Protein AF-A0A0G0UH53-F1 (afdb_monomer_lite)

pLDDT: mean 76.03, std 18.67, range [34.5, 95.88]

Radius of gyration: 15.98 Å; chains: 1; bounding box: 41×42×40 Å

Foldseek 3Di:
DFDKDWQAQDCPVVDPDHGDDLVLLVVLLVVLQVVQAFPDWDWDADPVQQKIKIWTFHHPDPVGTDIKIKIAHDPPPPPDDDDPVSVRDIIMITGGPVPPVSVVSSSVSSVVVVVVVVVVVVPPDD

Sequence (126 aa):
MTPVETFEQHHNPKFEGDKINLSELKLAVRNVCEKRGILKINEVEDDQTAEFDVIFTVGQSIADSYPVVVIGHDASEMFAENWIDTQDRDNHLIVPDNHPEIIEEVKTEIERLREASKFSTASSQT

Organism: NCBI:txid1618409

Secondary structure (DSSP, 8-state):
---EEEE-SS--TTS-SS---HHHHHHHHHHHHHHH-EEEEEEEEETTTTEEEEEEEESSSGGG-EEEEEEEE--TT--SS----GGGPPEEEE--TT-THHHHHHHHHHHHHHHHHHHHHHTT--

Structure (mmCIF, N/CA/C/O backbone):
data_AF-A0A0G0UH53-F1
#
_entry.id   AF-A0A0G0UH53-F1
#
loop_
_atom_site.group_PDB
_atom_site.id
_atom_site.type_symbol
_atom_site.label_atom_id
_atom_site.label_alt_id
_atom_site.label_comp_id
_atom_site.label_asym_id
_atom_site.label_entity_id
_atom_site.label_seq_id
_atom_site.pdbx_PDB_ins_code
_atom_site.Cartn_x
_atom_site.Cartn_y
_atom_site.Cartn_z
_atom_site.occupancy
_atom_site.B_iso_or_equiv
_atom_site.auth_seq_id
_atom_site.auth_comp_id
_atom_site.auth_asym_id
_atom_site.auth_atom_id
_atom_site.pdbx_PDB_model_num
ATOM 1 N N . MET A 1 1 ? -13.589 -3.235 -12.150 1.00 51.47 1 MET A N 1
ATOM 2 C CA . MET A 1 1 ? -12.302 -2.865 -12.778 1.00 51.47 1 MET A CA 1
ATOM 3 C C . MET A 1 1 ? -11.493 -2.447 -11.588 1.00 51.47 1 MET A C 1
ATOM 5 O O . MET A 1 1 ? -11.840 -1.411 -11.041 1.00 51.47 1 MET A O 1
ATOM 9 N N . THR A 1 2 ? -10.532 -3.276 -11.182 1.00 58.34 2 THR A N 1
ATOM 10 C CA . THR A 1 2 ? -9.753 -3.101 -9.953 1.00 58.34 2 THR A CA 1
ATOM 11 C C . THR A 1 2 ? -9.254 -1.660 -9.826 1.00 58.34 2 THR A C 1
ATOM 13 O O . THR A 1 2 ? -8.710 -1.156 -10.814 1.00 58.34 2 THR A O 1
ATOM 16 N N . PRO A 1 3 ? -9.435 -0.971 -8.684 1.00 70.56 3 PRO A N 1
ATOM 17 C CA . PRO A 1 3 ? -9.053 0.419 -8.556 1.00 70.56 3 PRO A CA 1
ATOM 18 C C . PRO A 1 3 ? -7.526 0.498 -8.547 1.00 70.56 3 PRO A C 1
ATOM 20 O O . PRO A 1 3 ? -6.858 -0.125 -7.718 1.00 70.56 3 PRO A O 1
ATOM 23 N N . VAL A 1 4 ? -6.991 1.250 -9.503 1.00 76.81 4 VAL A N 1
ATOM 24 C CA . VAL A 1 4 ? -5.568 1.572 -9.606 1.00 76.81 4 VAL A CA 1
ATOM 25 C C . VAL A 1 4 ? -5.442 3.062 -9.346 1.00 76.81 4 VAL A C 1
ATOM 27 O O . VAL A 1 4 ? -6.008 3.862 -10.091 1.00 76.81 4 VAL A O 1
ATOM 30 N N . GLU A 1 5 ? -4.721 3.427 -8.291 1.00 76.50 5 GLU A N 1
ATOM 31 C CA . GLU A 1 5 ? -4.314 4.808 -8.065 1.00 76.50 5 GLU A CA 1
ATOM 32 C C . GLU A 1 5 ? -2.892 4.977 -8.597 1.00 76.50 5 GLU A C 1
ATOM 34 O O . GLU A 1 5 ? -1.955 4.315 -8.140 1.00 76.50 5 GLU A O 1
ATOM 39 N N . THR A 1 6 ? -2.740 5.871 -9.567 1.00 72.44 6 THR A N 1
ATOM 40 C CA . THR A 1 6 ? -1.434 6.320 -10.046 1.00 72.44 6 THR A CA 1
ATOM 41 C C . THR A 1 6 ? -1.050 7.577 -9.284 1.00 72.44 6 THR A C 1
ATOM 43 O O . THR A 1 6 ? -1.762 8.581 -9.328 1.00 72.44 6 THR A O 1
ATOM 46 N N . PHE A 1 7 ? 0.086 7.537 -8.597 1.00 62.84 7 PHE A N 1
ATOM 47 C CA . PHE A 1 7 ? 0.666 8.717 -7.971 1.00 62.84 7 PHE A CA 1
ATOM 48 C C . PHE A 1 7 ? 1.548 9.418 -9.005 1.00 62.84 7 PHE A C 1
ATOM 50 O O . PHE A 1 7 ? 2.756 9.193 -9.054 1.00 62.84 7 PHE A O 1
ATOM 57 N N . GLU A 1 8 ? 0.903 10.221 -9.858 1.00 55.25 8 GLU A N 1
ATOM 58 C CA . GLU A 1 8 ? 1.562 10.947 -10.946 1.00 55.25 8 GLU A CA 1
ATOM 59 C C . GLU A 1 8 ? 2.617 11.935 -10.434 1.00 55.25 8 GLU A C 1
ATOM 61 O O . GLU A 1 8 ? 2.440 12.633 -9.430 1.00 55.25 8 GLU A O 1
ATOM 66 N N . GLN A 1 9 ? 3.689 12.072 -11.210 1.00 46.34 9 GLN A N 1
ATOM 67 C CA . GLN A 1 9 ? 4.765 13.044 -11.009 1.00 46.34 9 GLN A CA 1
ATOM 68 C C . GLN A 1 9 ? 4.362 14.508 -11.309 1.00 46.34 9 GLN A C 1
ATOM 70 O O . GLN A 1 9 ? 5.213 15.399 -11.339 1.00 46.34 9 GLN A O 1
ATOM 75 N N . HIS A 1 10 ? 3.087 14.804 -11.570 1.00 34.50 10 HIS A N 1
ATOM 76 C CA . HIS A 1 10 ? 2.627 16.142 -11.943 1.00 34.50 10 HIS A CA 1
ATOM 77 C C . HIS A 1 10 ? 1.656 16.706 -10.918 1.00 34.50 10 HIS A C 1
ATOM 79 O O . HIS A 1 10 ? 0.518 16.267 -10.834 1.00 34.50 10 HIS A O 1
ATOM 85 N N . HIS A 1 11 ? 2.143 17.706 -10.170 1.00 36.94 11 HIS A N 1
ATOM 86 C CA . HIS A 1 11 ? 1.407 18.780 -9.493 1.00 36.94 11 HIS A CA 1
ATOM 87 C C . HIS A 1 11 ? -0.107 18.533 -9.341 1.00 36.94 11 HIS A C 1
ATOM 89 O O . HIS A 1 11 ? -0.933 19.271 -9.876 1.00 36.94 11 HIS A O 1
ATOM 95 N N . ASN A 1 12 ? -0.493 17.493 -8.598 1.00 40.31 12 ASN A N 1
ATOM 96 C CA . ASN A 1 12 ? -1.882 17.299 -8.226 1.00 40.31 12 ASN A CA 1
ATOM 97 C C . ASN A 1 12 ? -2.166 18.322 -7.118 1.00 40.31 12 ASN A C 1
ATOM 99 O O . ASN A 1 12 ? -1.607 18.189 -6.030 1.00 40.31 12 ASN A O 1
ATOM 103 N N . PRO A 1 13 ? -3.001 19.352 -7.350 1.00 42.75 13 PRO A N 1
ATOM 104 C CA . PRO A 1 13 ? -3.202 20.440 -6.392 1.00 42.75 13 PRO A CA 1
ATOM 105 C C . PRO A 1 13 ? -3.849 19.984 -5.076 1.00 42.75 13 PRO A C 1
ATOM 107 O O . PRO A 1 13 ? -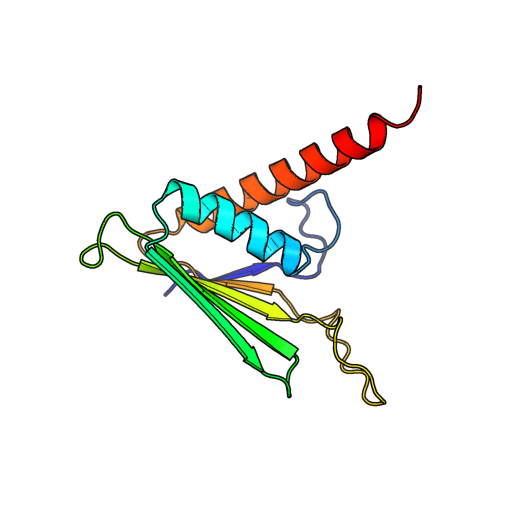3.962 20.782 -4.152 1.00 42.75 13 PRO A O 1
ATOM 110 N N . LYS A 1 14 ? -4.288 18.719 -4.983 1.00 44.78 14 LYS A N 1
ATOM 111 C CA . LYS A 1 14 ? -4.752 18.111 -3.732 1.00 44.78 14 LYS A CA 1
ATOM 112 C C . LYS A 1 14 ? -3.624 17.640 -2.810 1.00 44.78 14 LYS A C 1
ATOM 114 O O . LYS A 1 14 ? -3.880 17.516 -1.623 1.00 44.78 14 LYS A O 1
ATOM 119 N N . PHE A 1 15 ? -2.414 17.408 -3.319 1.00 46.84 15 PHE A N 1
ATOM 120 C CA . PHE A 1 15 ? -1.263 17.008 -2.509 1.00 46.84 15 PHE A CA 1
ATOM 121 C C . PHE A 1 15 ? -0.296 18.183 -2.381 1.00 46.84 15 PHE A C 1
ATOM 123 O O . PHE A 1 15 ? 0.495 18.457 -3.282 1.00 46.84 15 PHE A O 1
ATOM 130 N N . GLU A 1 16 ? -0.343 18.891 -1.250 1.00 38.09 16 GLU A N 1
ATOM 131 C CA . GLU A 1 16 ? 0.682 19.880 -0.900 1.00 38.09 16 GLU A CA 1
ATOM 132 C C . GLU A 1 16 ? 1.987 19.166 -0.505 1.00 38.09 16 GLU A C 1
ATOM 134 O O . GLU A 1 16 ? 2.293 18.929 0.665 1.00 38.09 16 GLU A O 1
ATOM 139 N N . GLY A 1 17 ? 2.773 18.793 -1.507 1.00 45.91 17 GLY A N 1
ATOM 140 C CA . GLY A 1 17 ? 4.144 18.332 -1.339 1.00 45.91 17 GLY A CA 1
ATOM 141 C C . GLY A 1 17 ? 4.662 17.686 -2.610 1.00 45.91 17 GLY A C 1
ATOM 142 O O . GLY A 1 17 ? 3.913 16.989 -3.294 1.00 45.91 17 GLY A O 1
ATOM 143 N N . ASP A 1 18 ? 5.941 17.917 -2.894 1.00 55.59 18 ASP A N 1
ATOM 144 C CA . ASP A 1 18 ? 6.663 17.293 -3.999 1.00 55.59 18 ASP A CA 1
ATOM 145 C C . ASP A 1 18 ? 6.479 15.761 -4.020 1.00 55.59 18 ASP A C 1
ATOM 147 O O . ASP A 1 18 ? 6.108 15.135 -3.021 1.00 55.59 18 ASP A O 1
ATOM 151 N N . LYS A 1 19 ? 6.715 15.188 -5.204 1.00 68.06 19 LYS A N 1
ATOM 152 C CA . LYS A 1 19 ? 6.733 13.759 -5.563 1.00 68.06 19 LYS A CA 1
ATOM 153 C C . LYS A 1 19 ? 6.768 12.777 -4.375 1.00 68.06 19 LYS A C 1
ATOM 155 O O . LYS A 1 19 ? 7.704 12.794 -3.580 1.00 68.06 19 LYS A O 1
ATOM 160 N N . ILE A 1 20 ? 5.809 11.846 -4.317 1.00 72.00 20 ILE A N 1
ATOM 161 C CA . ILE A 1 20 ? 5.868 10.706 -3.386 1.00 72.00 20 ILE A CA 1
ATOM 162 C C . ILE A 1 20 ? 6.921 9.722 -3.903 1.00 72.00 20 ILE A C 1
ATOM 164 O O . ILE A 1 20 ? 6.774 9.148 -4.985 1.00 72.00 20 ILE A O 1
ATOM 168 N N . ASN A 1 21 ? 7.998 9.531 -3.143 1.00 77.38 21 ASN A N 1
ATOM 169 C CA . ASN A 1 21 ? 8.995 8.511 -3.465 1.00 77.38 21 ASN A CA 1
ATOM 170 C C . ASN A 1 21 ? 8.500 7.108 -3.062 1.00 77.38 21 ASN A C 1
ATOM 172 O O . ASN A 1 21 ? 7.591 6.967 -2.240 1.00 77.38 21 ASN A O 1
ATOM 176 N N . LEU A 1 22 ? 9.101 6.062 -3.639 1.00 81.56 22 LEU A N 1
ATOM 177 C CA . LEU A 1 22 ? 8.678 4.681 -3.395 1.00 81.56 22 LEU A CA 1
ATOM 178 C C . LEU A 1 22 ? 8.747 4.311 -1.905 1.00 81.56 22 LEU A C 1
ATOM 180 O O . LEU A 1 22 ? 7.832 3.677 -1.385 1.00 81.56 22 LEU A O 1
ATOM 184 N N . SER A 1 23 ? 9.792 4.744 -1.200 1.00 83.06 23 SER A N 1
ATOM 185 C CA . SER A 1 23 ? 9.967 4.484 0.234 1.00 83.06 23 SER A CA 1
ATOM 186 C C . SER A 1 23 ? 8.845 5.082 1.089 1.00 83.06 23 SER A C 1
ATOM 188 O O . SER A 1 23 ? 8.350 4.428 2.007 1.00 83.06 23 SER A O 1
ATOM 190 N N . GLU A 1 24 ? 8.404 6.299 0.771 1.00 84.81 24 GLU A N 1
ATOM 191 C CA . GLU A 1 24 ? 7.284 6.979 1.421 1.00 84.81 24 GLU A CA 1
ATOM 192 C C . GLU A 1 24 ? 5.965 6.245 1.153 1.00 84.81 24 GLU A C 1
ATOM 194 O O . GLU A 1 24 ? 5.215 5.966 2.092 1.00 84.81 24 GLU A O 1
ATOM 199 N N . LEU A 1 25 ? 5.714 5.850 -0.102 1.00 88.25 25 LEU A N 1
ATOM 200 C CA . LEU A 1 25 ? 4.520 5.085 -0.467 1.00 88.25 25 LEU A CA 1
ATOM 201 C C . LEU A 1 25 ? 4.494 3.711 0.217 1.00 88.25 25 LEU A C 1
ATOM 203 O O . LEU A 1 25 ? 3.485 3.350 0.823 1.00 88.25 25 LEU A O 1
ATOM 207 N N . LYS A 1 26 ? 5.610 2.966 0.191 1.00 90.94 26 LYS A N 1
ATOM 208 C CA . LYS A 1 26 ? 5.758 1.675 0.887 1.00 90.94 26 LYS A CA 1
ATOM 209 C C . LYS A 1 26 ? 5.445 1.817 2.372 1.00 90.94 26 LYS A C 1
ATOM 211 O O . LYS A 1 26 ? 4.722 0.988 2.924 1.00 90.94 26 LYS A O 1
ATOM 216 N N . LEU A 1 27 ? 5.971 2.859 3.017 1.00 91.38 27 LEU A N 1
ATOM 217 C CA . LEU A 1 27 ? 5.749 3.106 4.439 1.00 91.38 27 LEU A CA 1
ATOM 218 C C . LEU A 1 27 ? 4.279 3.422 4.741 1.00 91.38 27 LEU A C 1
ATOM 220 O O . LEU A 1 27 ? 3.708 2.839 5.662 1.00 91.38 27 LEU A O 1
ATOM 224 N N . ALA A 1 28 ? 3.651 4.301 3.961 1.00 92.38 28 ALA A N 1
ATOM 225 C CA . ALA A 1 28 ? 2.247 4.649 4.150 1.00 92.38 28 ALA A CA 1
ATOM 226 C C . ALA A 1 28 ? 1.322 3.440 3.945 1.00 92.38 28 ALA A C 1
ATOM 228 O O . ALA A 1 28 ? 0.476 3.150 4.794 1.00 92.38 28 ALA A O 1
ATOM 229 N N . VAL A 1 29 ? 1.524 2.687 2.859 1.00 94.19 29 VAL A N 1
ATOM 230 C CA . VAL A 1 29 ? 0.748 1.474 2.561 1.00 94.19 29 VAL A CA 1
ATOM 231 C C . VAL A 1 29 ? 0.936 0.432 3.653 1.00 94.19 29 VAL A C 1
ATOM 233 O O . VAL A 1 29 ? -0.050 -0.135 4.126 1.00 94.19 29 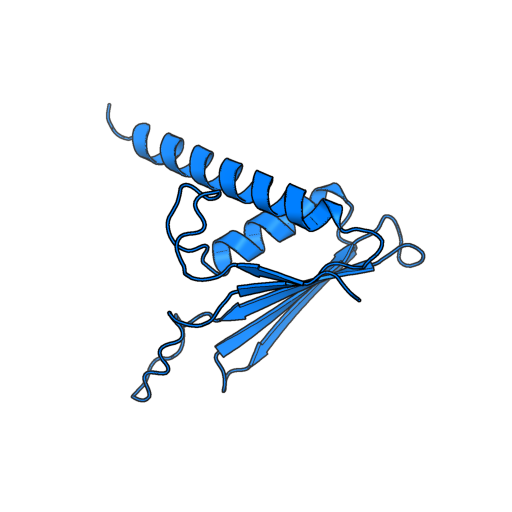VAL A O 1
ATOM 236 N N . ARG A 1 30 ? 2.169 0.230 4.130 1.00 95.88 30 ARG A N 1
ATOM 237 C CA . ARG A 1 30 ? 2.445 -0.661 5.258 1.00 95.88 30 ARG A CA 1
ATOM 238 C C . ARG A 1 30 ? 1.674 -0.244 6.508 1.00 95.88 30 ARG A C 1
ATOM 240 O O . ARG A 1 30 ? 0.980 -1.082 7.071 1.00 95.88 30 ARG A O 1
ATOM 247 N N . ASN A 1 31 ? 1.726 1.027 6.907 1.00 95.56 31 ASN A N 1
ATOM 248 C CA . ASN A 1 31 ? 1.021 1.518 8.097 1.00 95.56 31 ASN A CA 1
ATOM 249 C C . ASN A 1 31 ? -0.501 1.325 7.998 1.00 95.56 31 ASN A C 1
ATOM 251 O O . ASN A 1 31 ? -1.156 1.005 8.991 1.00 95.56 31 ASN A O 1
ATOM 255 N N . VAL A 1 32 ? -1.083 1.517 6.810 1.00 95.62 32 VAL A N 1
ATOM 256 C CA . VAL A 1 32 ? -2.513 1.261 6.566 1.00 95.62 32 VAL A CA 1
ATOM 257 C C . VAL A 1 32 ? -2.822 -0.235 6.643 1.00 95.62 32 VAL A C 1
ATOM 259 O O . VAL A 1 32 ? -3.767 -0.639 7.322 1.00 95.62 32 VAL A O 1
ATOM 262 N N . CYS A 1 33 ? -2.002 -1.073 6.011 1.00 95.12 33 CYS A N 1
ATOM 263 C CA . CYS A 1 33 ? -2.181 -2.521 6.018 1.00 95.12 33 CYS A CA 1
ATOM 264 C C . CYS A 1 33 ? -2.002 -3.121 7.425 1.00 95.12 33 CYS A C 1
ATOM 266 O O . CYS A 1 33 ? -2.746 -4.025 7.802 1.00 95.12 33 CYS A O 1
ATOM 268 N N . GLU A 1 34 ? -1.075 -2.601 8.237 1.00 95.19 34 GLU A N 1
ATOM 269 C CA . GLU A 1 34 ? -0.846 -3.040 9.622 1.00 95.19 34 GLU A CA 1
ATOM 270 C C . GLU A 1 34 ? -2.107 -2.882 10.482 1.00 95.19 34 GLU A C 1
ATOM 272 O O . GLU A 1 34 ? -2.462 -3.801 11.221 1.00 95.19 34 GLU A O 1
ATOM 277 N N . LYS A 1 35 ? -2.850 -1.777 10.320 1.00 93.50 35 LYS A N 1
ATOM 278 C CA . LYS A 1 35 ? -4.123 -1.530 11.028 1.00 93.50 35 LYS A CA 1
ATOM 279 C C . LYS A 1 35 ? -5.213 -2.550 10.667 1.00 93.50 35 LYS A C 1
ATOM 281 O O . LYS A 1 35 ? -6.140 -2.756 11.447 1.00 93.50 35 LYS A O 1
ATOM 286 N N . ARG A 1 36 ? -5.111 -3.178 9.493 1.00 91.94 36 ARG A N 1
ATOM 287 C CA . ARG A 1 36 ? -6.088 -4.131 8.938 1.00 91.94 36 ARG A CA 1
ATOM 288 C C . ARG A 1 36 ? -5.683 -5.600 9.142 1.00 91.94 36 ARG A C 1
ATOM 290 O O . ARG A 1 36 ? -6.519 -6.487 8.981 1.00 91.94 36 ARG A O 1
ATOM 297 N N . GLY A 1 37 ? -4.444 -5.845 9.574 1.00 93.75 37 GLY A N 1
ATOM 298 C CA . GLY A 1 37 ? -3.881 -7.169 9.835 1.00 93.75 37 GLY A CA 1
ATOM 299 C C . GLY A 1 37 ? -3.071 -7.682 8.649 1.00 93.75 37 GLY A C 1
ATOM 300 O O . GLY A 1 37 ? -3.616 -8.290 7.734 1.00 93.75 37 GLY A O 1
ATOM 301 N N . ILE A 1 38 ? -1.755 -7.454 8.658 1.00 95.06 38 ILE A N 1
ATOM 302 C CA . ILE A 1 38 ? -0.856 -8.034 7.652 1.00 95.06 38 ILE A CA 1
ATOM 303 C C . ILE A 1 38 ? -0.613 -9.502 7.989 1.00 95.06 38 ILE A C 1
ATOM 305 O O . ILE A 1 38 ? -0.094 -9.829 9.055 1.00 95.06 38 ILE A O 1
ATOM 309 N N . LEU A 1 39 ? -0.928 -10.378 7.041 1.00 93.44 39 LEU A N 1
ATOM 310 C CA . LEU A 1 39 ? -0.651 -11.810 7.130 1.00 93.44 39 LEU A CA 1
ATOM 311 C C . LEU A 1 39 ? 0.670 -12.171 6.453 1.00 93.44 39 LEU A C 1
ATOM 313 O O . LEU A 1 39 ? 1.370 -13.081 6.895 1.00 93.44 39 LEU A O 1
ATOM 317 N N . LYS A 1 40 ? 1.006 -11.474 5.362 1.00 94.62 40 LYS A N 1
ATOM 318 C CA . LYS A 1 40 ? 2.227 -11.711 4.590 1.00 94.62 40 LYS A CA 1
ATOM 319 C C . LYS A 1 40 ? 2.644 -10.462 3.822 1.00 94.62 40 LYS A C 1
ATOM 321 O O . LYS A 1 40 ? 1.789 -9.716 3.351 1.00 94.62 40 LYS A O 1
ATOM 326 N N . ILE A 1 41 ? 3.951 -10.286 3.658 1.00 94.75 41 ILE A N 1
ATOM 327 C CA . ILE A 1 41 ? 4.548 -9.301 2.755 1.00 94.75 41 ILE A CA 1
ATOM 328 C C . ILE A 1 41 ? 5.438 -10.065 1.776 1.00 94.75 41 ILE A C 1
ATOM 330 O O . ILE A 1 41 ? 6.221 -10.926 2.184 1.00 94.75 41 ILE A O 1
ATOM 334 N N . ASN A 1 42 ? 5.273 -9.787 0.490 1.00 93.81 42 ASN A N 1
ATOM 335 C CA . ASN A 1 42 ? 6.097 -10.309 -0.587 1.00 93.81 42 ASN A CA 1
ATOM 336 C C . ASN A 1 42 ? 6.735 -9.130 -1.317 1.00 93.81 42 ASN A C 1
ATOM 338 O O . ASN A 1 42 ? 6.013 -8.251 -1.768 1.00 93.81 42 ASN A O 1
ATOM 342 N N . GLU A 1 43 ? 8.061 -9.125 -1.422 1.00 92.00 43 GLU A N 1
ATOM 343 C CA . GLU A 1 43 ? 8.826 -8.105 -2.144 1.00 92.00 43 GLU A CA 1
ATOM 344 C C . GLU A 1 43 ? 9.549 -8.787 -3.306 1.00 92.00 43 GLU A C 1
ATOM 346 O O . GLU A 1 43 ? 10.161 -9.844 -3.116 1.00 92.00 43 GLU A O 1
ATOM 351 N N . VAL A 1 44 ? 9.411 -8.224 -4.502 1.00 87.50 44 VAL A N 1
ATOM 352 C CA . VAL A 1 44 ? 10.080 -8.661 -5.728 1.00 87.50 44 VAL A CA 1
ATOM 353 C C . VAL A 1 44 ? 10.717 -7.432 -6.359 1.00 87.50 44 VAL A C 1
ATOM 355 O O . VAL A 1 44 ? 10.097 -6.376 -6.417 1.00 87.50 44 VAL A O 1
ATOM 358 N N . GLU A 1 45 ? 11.953 -7.584 -6.803 1.00 83.50 45 GLU A N 1
ATOM 359 C CA . GLU A 1 45 ? 12.704 -6.567 -7.528 1.00 83.50 45 GLU A CA 1
ATOM 360 C C . GLU A 1 45 ? 13.096 -7.148 -8.887 1.00 83.50 45 GLU A C 1
ATOM 362 O O . GLU A 1 45 ? 13.520 -8.307 -8.974 1.00 83.50 45 GLU A O 1
ATOM 367 N N . ASP A 1 46 ? 12.908 -6.365 -9.945 1.00 79.62 46 ASP A N 1
ATOM 368 C CA . ASP A 1 46 ? 13.430 -6.655 -11.274 1.00 79.62 46 ASP A CA 1
ATOM 369 C C . ASP A 1 46 ? 14.683 -5.812 -11.531 1.00 79.62 46 ASP A C 1
ATOM 371 O O . ASP A 1 46 ? 14.607 -4.648 -11.932 1.00 79.62 46 ASP A O 1
ATOM 375 N N . ASP A 1 47 ? 15.847 -6.443 -11.364 1.00 71.31 47 ASP A N 1
ATOM 376 C CA . ASP A 1 47 ? 17.170 -5.845 -11.573 1.00 71.31 47 ASP A CA 1
ATOM 377 C C . ASP A 1 47 ? 17.352 -5.214 -12.973 1.00 71.31 47 ASP A C 1
ATOM 379 O O . ASP A 1 47 ? 18.211 -4.350 -13.160 1.00 71.31 47 ASP A O 1
ATOM 383 N N . GLN A 1 48 ? 16.587 -5.641 -13.991 1.00 70.19 48 GLN A N 1
ATOM 384 C CA . GLN A 1 48 ? 16.697 -5.087 -15.349 1.00 70.19 48 GLN A CA 1
ATOM 385 C C . GLN A 1 48 ? 15.934 -3.774 -15.508 1.00 70.19 48 GLN A C 1
ATOM 387 O O . GLN A 1 48 ? 16.344 -2.911 -16.289 1.00 70.19 48 GLN A O 1
ATOM 392 N N . THR A 1 49 ? 14.808 -3.634 -14.813 1.00 69.56 49 THR A N 1
ATOM 393 C CA . THR A 1 49 ? 13.903 -2.487 -14.952 1.00 69.56 49 THR A CA 1
ATOM 394 C C . THR A 1 49 ? 13.937 -1.544 -13.752 1.00 69.56 49 THR A C 1
ATOM 396 O O . THR A 1 49 ? 13.414 -0.431 -13.873 1.00 69.56 49 THR A O 1
ATOM 399 N N . ALA A 1 50 ? 14.591 -1.953 -12.655 1.00 71.69 50 ALA A N 1
ATOM 400 C CA . ALA A 1 50 ? 14.514 -1.354 -11.321 1.00 71.69 50 ALA A CA 1
ATOM 401 C C . ALA A 1 50 ? 13.067 -1.215 -10.816 1.00 71.69 50 ALA A C 1
ATOM 403 O O . ALA A 1 50 ? 12.749 -0.293 -10.060 1.00 71.69 50 ALA A O 1
ATOM 404 N N . GLU A 1 51 ? 12.176 -2.094 -11.282 1.00 81.25 51 GLU A N 1
ATOM 405 C CA . GLU A 1 51 ? 10.799 -2.178 -10.808 1.00 81.25 51 GLU A CA 1
ATOM 406 C C . GLU A 1 51 ? 10.761 -2.972 -9.501 1.00 81.25 51 GLU A C 1
ATOM 408 O O . GLU A 1 51 ? 11.358 -4.041 -9.375 1.00 81.25 51 GLU A O 1
ATOM 413 N N . PHE A 1 52 ? 10.054 -2.426 -8.522 1.00 85.00 52 PHE A N 1
ATOM 414 C CA . PHE A 1 52 ? 9.822 -3.023 -7.222 1.00 85.00 52 PHE A CA 1
ATOM 415 C C . PHE A 1 52 ? 8.335 -3.269 -7.031 1.00 85.00 52 PHE A C 1
ATOM 417 O O . PHE A 1 52 ? 7.540 -2.327 -6.942 1.00 85.00 52 PHE A O 1
ATOM 424 N N . ASP A 1 53 ? 8.003 -4.537 -6.838 1.00 89.75 53 ASP A N 1
ATOM 425 C CA . ASP A 1 53 ? 6.670 -5.001 -6.506 1.00 89.75 53 ASP A CA 1
ATOM 426 C C . ASP A 1 53 ? 6.610 -5.391 -5.035 1.00 89.75 53 ASP A C 1
ATOM 428 O O . ASP A 1 53 ? 7.317 -6.285 -4.561 1.00 89.75 53 ASP A O 1
ATOM 432 N N . VAL A 1 54 ? 5.707 -4.756 -4.294 1.00 92.38 54 VAL A N 1
ATOM 433 C CA . VAL A 1 54 ? 5.429 -5.096 -2.900 1.00 92.38 54 VAL A CA 1
ATOM 434 C C . VAL A 1 54 ? 3.973 -5.496 -2.757 1.00 92.38 54 VAL A C 1
ATOM 436 O O . VAL A 1 54 ? 3.067 -4.686 -2.932 1.00 92.38 54 VAL A O 1
ATOM 439 N N . ILE A 1 55 ? 3.740 -6.751 -2.388 1.00 94.69 55 ILE A N 1
ATOM 440 C CA . ILE A 1 55 ? 2.411 -7.330 -2.211 1.00 94.69 55 ILE A CA 1
ATOM 441 C C . ILE A 1 55 ? 2.169 -7.562 -0.721 1.00 94.69 55 ILE A C 1
ATOM 443 O O . ILE A 1 55 ? 2.783 -8.429 -0.092 1.00 94.69 55 ILE A O 1
ATOM 447 N N . PHE A 1 56 ? 1.218 -6.823 -0.162 1.00 95.50 56 PHE A N 1
ATOM 448 C CA . PHE A 1 56 ? 0.704 -7.006 1.187 1.00 95.50 56 PHE A CA 1
ATOM 449 C C . PHE A 1 56 ? -0.531 -7.906 1.130 1.00 95.50 56 PHE A C 1
ATOM 451 O O . PHE A 1 56 ? -1.537 -7.560 0.519 1.00 95.50 56 PHE A O 1
ATOM 458 N N . THR A 1 57 ? -0.477 -9.067 1.777 1.00 95.38 57 THR A N 1
ATOM 459 C CA . THR A 1 57 ? -1.668 -9.891 2.022 1.00 95.38 57 THR A CA 1
ATOM 460 C C . THR A 1 57 ? -2.275 -9.467 3.353 1.00 95.38 57 THR A C 1
ATOM 462 O O . THR A 1 57 ? -1.639 -9.635 4.398 1.00 95.38 57 THR A O 1
ATOM 465 N N . VAL A 1 58 ? -3.483 -8.909 3.312 1.00 95.50 58 VAL A N 1
ATOM 466 C CA . VAL A 1 58 ? -4.139 -8.239 4.443 1.00 95.50 58 VAL A CA 1
ATOM 467 C C . VAL A 1 58 ? -5.453 -8.939 4.775 1.00 95.50 58 VAL A C 1
ATOM 469 O O . VAL A 1 58 ? -6.181 -9.314 3.866 1.00 95.50 58 VAL A O 1
ATOM 472 N N . GLY A 1 59 ? -5.762 -9.129 6.055 1.00 91.81 59 GLY A N 1
ATOM 473 C CA . GLY A 1 59 ? -6.993 -9.762 6.533 1.00 91.81 59 GLY A CA 1
ATOM 474 C C . GLY A 1 59 ? -6.841 -10.300 7.956 1.00 91.81 59 GLY A C 1
ATOM 475 O O . GLY A 1 59 ? -5.730 -10.395 8.479 1.00 91.81 59 GLY A O 1
ATOM 476 N N . GLN A 1 60 ? -7.946 -10.680 8.603 1.00 89.62 60 GLN A N 1
ATOM 477 C CA . GLN A 1 60 ? -7.888 -11.274 9.948 1.00 89.62 60 GLN A CA 1
ATOM 478 C C . GLN A 1 60 ? -7.500 -12.762 9.901 1.00 89.62 60 GLN A C 1
ATOM 480 O O . GLN A 1 60 ? -7.007 -13.322 10.881 1.00 89.62 60 GLN A O 1
ATOM 485 N N . SER A 1 61 ? -7.701 -13.412 8.755 1.00 91.50 61 SER A N 1
ATOM 486 C CA . SER A 1 61 ? -7.326 -14.791 8.469 1.00 91.50 61 SER A CA 1
ATOM 487 C C . SER A 1 61 ? -7.023 -14.975 6.975 1.00 91.50 61 SER A C 1
ATOM 489 O O . SER A 1 61 ? -7.272 -14.108 6.143 1.00 91.50 61 SER A O 1
ATOM 491 N N . ILE A 1 62 ? -6.502 -16.143 6.598 1.00 88.00 62 ILE A N 1
ATOM 492 C CA . ILE A 1 62 ? -6.246 -16.467 5.183 1.00 88.00 62 ILE A CA 1
ATOM 493 C C . ILE A 1 62 ? -7.555 -16.499 4.371 1.00 88.00 62 ILE A C 1
ATOM 495 O O . ILE A 1 62 ? -7.553 -16.161 3.189 1.00 88.00 62 ILE A O 1
ATOM 499 N N . ALA A 1 63 ? -8.676 -16.881 4.992 1.00 89.94 63 ALA A N 1
ATOM 500 C CA . ALA A 1 63 ? -9.954 -17.059 4.304 1.00 89.94 63 ALA A CA 1
ATOM 501 C C . ALA A 1 63 ? -10.618 -15.737 3.873 1.00 89.94 63 ALA A C 1
ATOM 503 O O . ALA A 1 63 ? -11.374 -15.732 2.907 1.00 89.94 63 ALA A O 1
ATOM 504 N N . ASP A 1 64 ? -10.336 -14.638 4.573 1.00 89.88 64 ASP A N 1
ATOM 505 C CA . ASP A 1 64 ? -10.836 -13.282 4.303 1.00 89.88 64 ASP A CA 1
ATOM 506 C C . ASP A 1 64 ? -9.733 -12.343 3.794 1.00 89.88 64 ASP A C 1
ATOM 508 O O . ASP A 1 64 ? -9.916 -11.128 3.755 1.00 89.88 64 ASP A O 1
ATOM 512 N N . SER A 1 65 ? -8.583 -12.902 3.414 1.00 93.25 65 SER A N 1
ATOM 513 C CA . SER A 1 65 ? 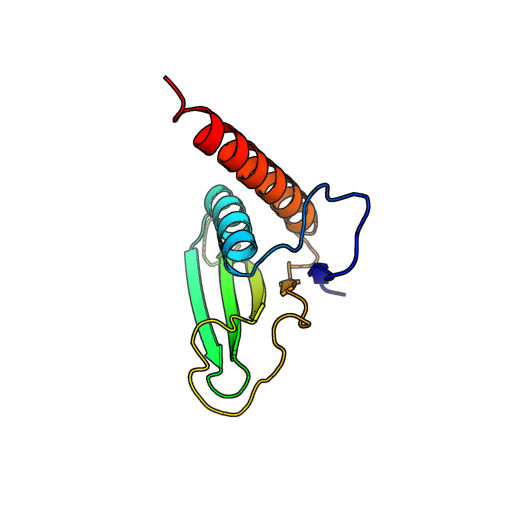-7.438 -12.106 2.993 1.00 93.25 65 SER A CA 1
ATOM 514 C C . SER A 1 65 ? -7.581 -11.543 1.583 1.00 93.25 65 SER A C 1
ATOM 516 O O . SER A 1 65 ? -8.144 -12.175 0.686 1.00 93.25 65 SER A O 1
ATOM 518 N N . TYR A 1 66 ? -7.017 -10.358 1.379 1.00 93.69 66 TYR A N 1
ATOM 519 C 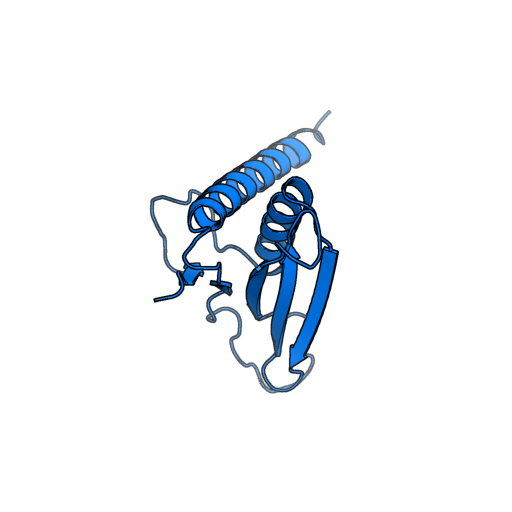CA . TYR A 1 66 ? -6.984 -9.671 0.099 1.00 93.69 66 TYR A CA 1
ATOM 520 C C . TYR A 1 66 ? -5.610 -9.026 -0.149 1.00 93.69 66 TYR A C 1
ATOM 522 O O . TYR A 1 66 ? -4.905 -8.672 0.803 1.00 93.69 66 TYR A O 1
ATOM 530 N N . PRO A 1 67 ? -5.190 -8.896 -1.420 1.00 94.31 67 PRO A N 1
ATOM 531 C CA . PRO A 1 67 ? -3.915 -8.287 -1.762 1.00 94.31 67 PRO A CA 1
ATOM 532 C C . PRO A 1 67 ? -4.029 -6.761 -1.855 1.00 94.31 67 PRO A C 1
ATOM 534 O O . PRO A 1 67 ? -4.987 -6.234 -2.416 1.00 94.31 67 PRO A O 1
ATOM 537 N N . VAL A 1 68 ? -3.009 -6.064 -1.370 1.00 93.94 68 VAL A N 1
ATOM 538 C CA . VAL A 1 68 ? -2.722 -4.656 -1.665 1.00 93.94 68 VAL A CA 1
ATOM 539 C C . VAL A 1 68 ? -1.334 -4.615 -2.291 1.00 93.94 68 VAL A C 1
ATOM 541 O O . VAL A 1 68 ? -0.396 -5.162 -1.713 1.00 93.94 68 VAL A O 1
ATOM 544 N N . VAL A 1 69 ? -1.200 -4.024 -3.475 1.00 93.00 69 VAL A N 1
ATOM 545 C CA . VAL A 1 69 ? 0.045 -4.066 -4.254 1.00 93.00 69 VAL A CA 1
ATOM 546 C C . VAL A 1 69 ? 0.579 -2.659 -4.463 1.00 93.00 69 VAL A C 1
ATOM 548 O O . VAL A 1 69 ? -0.164 -1.768 -4.863 1.00 93.00 69 VAL A O 1
ATOM 551 N N . VAL A 1 70 ? 1.867 -2.476 -4.209 1.00 91.00 70 VAL A N 1
ATOM 552 C CA . VAL A 1 70 ? 2.625 -1.282 -4.578 1.00 91.00 70 VAL A CA 1
ATOM 553 C C . VAL A 1 70 ? 3.571 -1.671 -5.696 1.00 91.00 70 VAL A C 1
ATOM 555 O O . VAL A 1 70 ? 4.314 -2.634 -5.537 1.00 91.00 70 VAL A O 1
ATOM 558 N N . ILE A 1 71 ? 3.537 -0.919 -6.788 1.00 88.75 71 ILE A N 1
ATOM 559 C CA . ILE A 1 71 ? 4.484 -1.040 -7.896 1.00 88.75 71 ILE A CA 1
ATOM 560 C C . ILE A 1 71 ? 5.192 0.299 -8.000 1.00 88.75 71 ILE A C 1
ATOM 562 O O . ILE A 1 71 ? 4.539 1.343 -8.040 1.00 88.75 71 ILE A O 1
ATOM 566 N N . GLY A 1 72 ? 6.513 0.306 -8.022 1.00 85.81 72 GLY A N 1
ATOM 567 C CA . GLY A 1 72 ? 7.255 1.540 -8.216 1.00 85.81 72 GLY A CA 1
ATOM 568 C C . GLY A 1 72 ? 8.687 1.296 -8.623 1.00 85.81 72 GLY A C 1
ATOM 569 O O . GLY A 1 72 ? 9.093 0.161 -8.829 1.00 85.81 72 GLY A O 1
ATOM 570 N N . HIS A 1 73 ? 9.449 2.374 -8.750 1.00 76.81 73 HIS A N 1
ATOM 571 C CA . HIS A 1 73 ? 10.815 2.310 -9.254 1.00 76.81 73 HIS A CA 1
ATOM 572 C C . HIS A 1 73 ? 11.784 2.939 -8.254 1.00 76.81 73 HIS A C 1
ATOM 574 O O . HIS A 1 73 ? 11.580 4.083 -7.834 1.00 76.81 73 HIS A O 1
ATOM 580 N N . ASP A 1 74 ? 12.843 2.215 -7.884 1.00 65.94 74 ASP A N 1
ATOM 581 C CA . ASP A 1 74 ? 13.936 2.756 -7.072 1.00 65.94 74 ASP A CA 1
ATOM 582 C C . ASP A 1 74 ? 15.213 2.853 -7.910 1.00 65.94 74 ASP A C 1
ATOM 584 O O . ASP A 1 74 ? 15.807 1.863 -8.321 1.00 65.94 74 ASP A O 1
ATOM 588 N N . ALA A 1 75 ? 15.636 4.084 -8.185 1.00 53.06 75 ALA A N 1
ATOM 589 C CA . ALA A 1 75 ? 16.834 4.375 -8.964 1.00 53.06 75 ALA A CA 1
ATOM 590 C C . ALA A 1 75 ? 18.141 4.183 -8.183 1.00 53.06 75 ALA A C 1
ATOM 592 O O . ALA A 1 75 ? 19.216 4.337 -8.763 1.00 53.06 75 ALA A O 1
ATOM 593 N N . SER A 1 76 ? 18.068 3.989 -6.862 1.00 52.12 76 SER A N 1
ATOM 594 C CA . SER A 1 76 ? 19.219 4.188 -5.977 1.00 52.12 76 SER A CA 1
ATOM 595 C C . SER A 1 76 ? 20.343 3.161 -6.155 1.00 52.12 76 SER A C 1
ATOM 597 O O . SER A 1 76 ? 21.481 3.470 -5.798 1.00 52.12 76 SER A O 1
ATOM 599 N N . GLU A 1 77 ? 20.071 2.001 -6.766 1.00 46.69 77 GLU A N 1
ATOM 600 C CA . GLU A 1 77 ? 21.049 0.913 -6.925 1.00 46.69 77 GLU A CA 1
ATOM 601 C C . GLU A 1 77 ? 21.614 0.729 -8.348 1.00 46.69 77 GLU A C 1
ATOM 603 O O . GLU A 1 77 ? 22.572 -0.028 -8.525 1.00 46.69 77 GLU A O 1
ATOM 608 N N . MET A 1 78 ? 21.135 1.461 -9.367 1.00 49.50 78 MET A N 1
ATOM 609 C CA . MET A 1 78 ? 21.690 1.375 -10.732 1.00 49.50 78 MET A CA 1
ATOM 610 C C . MET A 1 78 ? 23.018 2.148 -10.863 1.00 49.50 78 MET A C 1
ATOM 612 O O . MET A 1 78 ? 23.142 3.170 -11.540 1.00 49.50 78 MET A O 1
ATOM 616 N N . PHE A 1 79 ? 24.061 1.629 -10.219 1.00 48.78 79 PHE A N 1
ATOM 617 C CA . PHE A 1 79 ? 25.450 1.995 -10.462 1.00 48.78 79 PHE A CA 1
ATOM 618 C C . PHE A 1 79 ? 25.939 1.349 -11.769 1.00 48.78 79 PHE A C 1
ATOM 620 O O . PHE A 1 79 ? 26.444 0.233 -11.732 1.00 48.78 79 PHE A O 1
ATOM 627 N N . ALA A 1 80 ? 25.802 2.041 -12.908 1.00 45.56 80 ALA A N 1
ATOM 628 C CA . ALA A 1 80 ? 26.767 2.090 -14.028 1.00 45.56 80 ALA A CA 1
ATOM 629 C C . ALA A 1 80 ? 26.099 2.404 -15.384 1.00 45.56 80 ALA A C 1
ATOM 631 O O . ALA A 1 80 ? 25.265 1.658 -15.885 1.00 45.56 80 ALA A O 1
ATOM 632 N N . GLU A 1 81 ? 26.565 3.493 -16.001 1.00 47.34 81 GLU A N 1
ATOM 633 C CA . GLU A 1 81 ? 26.624 3.797 -17.447 1.00 47.34 81 GLU A CA 1
ATOM 634 C C . GLU A 1 81 ? 25.349 3.825 -18.318 1.00 47.34 81 GLU A C 1
ATOM 636 O O . GLU A 1 81 ? 25.406 4.434 -19.384 1.00 47.34 81 GLU A O 1
ATOM 641 N N . ASN A 1 82 ? 24.192 3.319 -17.883 1.00 45.75 82 ASN A N 1
ATOM 642 C CA . ASN A 1 82 ? 22.923 3.457 -18.610 1.00 45.75 82 ASN A CA 1
ATOM 643 C C . ASN A 1 82 ? 21.877 4.146 -17.732 1.00 45.75 82 ASN A C 1
ATOM 645 O O . ASN A 1 82 ? 21.136 3.504 -16.995 1.00 45.75 82 ASN A O 1
ATOM 649 N N . TRP A 1 83 ? 21.834 5.476 -17.812 1.00 45.47 83 TRP A N 1
ATOM 650 C CA . TRP A 1 83 ? 20.873 6.309 -17.093 1.00 45.47 83 TRP A CA 1
ATOM 651 C C . TRP A 1 83 ? 19.468 6.084 -17.669 1.00 45.47 83 TRP A C 1
ATOM 653 O O . TRP A 1 83 ? 19.032 6.786 -18.580 1.00 45.47 83 TRP A O 1
ATOM 663 N N . ILE A 1 84 ? 18.757 5.074 -17.172 1.00 50.28 84 ILE A N 1
ATOM 664 C CA . ILE A 1 84 ? 17.300 5.071 -17.263 1.00 50.28 84 ILE A CA 1
ATOM 665 C C . ILE A 1 84 ? 16.849 6.173 -16.310 1.00 50.28 84 ILE A C 1
ATOM 667 O O . ILE A 1 84 ? 17.143 6.116 -15.119 1.00 50.28 84 ILE A O 1
ATOM 671 N N . ASP A 1 85 ? 16.187 7.202 -16.836 1.00 52.38 85 ASP A N 1
ATOM 672 C CA . ASP A 1 85 ? 15.606 8.263 -16.016 1.00 52.38 85 ASP A CA 1
ATOM 673 C C . ASP A 1 85 ? 14.370 7.715 -15.286 1.00 52.38 85 ASP A C 1
ATOM 675 O O . ASP A 1 85 ? 13.220 7.898 -15.675 1.00 52.38 85 ASP A O 1
ATOM 679 N N . THR A 1 86 ? 14.616 6.913 -14.254 1.00 51.88 86 THR A N 1
ATOM 680 C CA . THR A 1 86 ? 13.596 6.320 -13.382 1.00 51.88 86 THR A CA 1
ATOM 681 C C . THR A 1 86 ? 12.957 7.366 -12.475 1.00 51.88 86 THR A C 1
ATOM 683 O O . THR A 1 86 ? 11.952 7.083 -11.823 1.00 51.88 86 THR A O 1
ATOM 686 N N . GLN A 1 87 ? 13.487 8.598 -12.455 1.00 52.41 87 GLN A N 1
ATOM 687 C CA . GLN A 1 87 ? 12.812 9.701 -11.791 1.00 52.41 87 GLN A CA 1
ATOM 688 C C . GLN A 1 87 ? 11.478 10.026 -12.463 1.00 52.41 87 GLN A C 1
ATOM 690 O O . GLN A 1 87 ? 10.588 10.465 -11.745 1.00 52.41 87 GLN A O 1
ATOM 695 N N . ASP A 1 88 ? 11.288 9.710 -13.743 1.00 56.38 88 ASP A N 1
ATOM 696 C CA . ASP A 1 88 ? 10.051 10.023 -14.467 1.00 56.38 88 ASP A CA 1
ATOM 697 C C . ASP A 1 88 ? 9.007 8.898 -14.489 1.00 56.38 88 ASP A C 1
ATOM 699 O O . ASP A 1 88 ? 8.017 8.967 -15.216 1.00 56.38 88 ASP A O 1
ATOM 703 N N . ARG A 1 89 ? 9.213 7.833 -13.704 1.00 66.38 89 ARG A N 1
ATOM 704 C CA . ARG A 1 89 ? 8.258 6.723 -13.621 1.00 66.38 89 ARG A CA 1
ATOM 705 C C . ARG A 1 89 ? 7.329 6.872 -12.423 1.00 66.38 89 ARG A C 1
ATOM 707 O O . ARG A 1 89 ? 7.775 7.153 -11.307 1.00 66.38 89 ARG A O 1
ATOM 714 N N . ASP A 1 90 ? 6.042 6.662 -12.676 1.00 74.19 90 ASP A N 1
ATOM 715 C CA . ASP A 1 90 ? 4.999 6.751 -11.662 1.00 74.19 90 ASP A CA 1
ATOM 716 C C . ASP A 1 90 ? 5.061 5.567 -10.689 1.00 74.19 90 ASP A C 1
ATOM 718 O O . ASP A 1 90 ? 5.451 4.450 -11.040 1.00 74.19 90 ASP A O 1
ATOM 722 N N . ASN A 1 91 ? 4.652 5.827 -9.447 1.00 83.94 91 ASN A N 1
ATOM 723 C CA . ASN A 1 91 ? 4.391 4.782 -8.467 1.00 83.94 91 ASN A CA 1
ATOM 724 C C . ASN A 1 91 ? 2.889 4.486 -8.454 1.00 83.94 91 ASN A C 1
ATOM 726 O O . ASN A 1 91 ? 2.057 5.398 -8.476 1.00 83.94 91 ASN A O 1
ATOM 730 N N . HIS A 1 92 ? 2.534 3.213 -8.363 1.00 87.88 92 HIS A N 1
ATOM 731 C CA . HIS A 1 92 ? 1.159 2.745 -8.395 1.00 87.88 92 HIS A CA 1
ATOM 732 C C . HIS A 1 92 ? 0.792 2.037 -7.097 1.00 87.88 92 HIS A C 1
ATOM 734 O O . HIS A 1 92 ? 1.578 1.284 -6.521 1.00 87.88 92 HIS A O 1
ATOM 740 N N . LEU A 1 93 ? -0.451 2.248 -6.673 1.00 89.56 93 LEU A N 1
ATOM 741 C CA . LEU A 1 93 ? -1.114 1.456 -5.649 1.00 89.56 93 LEU A CA 1
ATOM 742 C C . LEU A 1 93 ? -2.315 0.761 -6.279 1.00 89.56 93 LEU A C 1
ATOM 744 O O . LEU A 1 93 ? -3.206 1.403 -6.837 1.00 89.56 93 LEU A O 1
ATOM 748 N N . ILE A 1 94 ? -2.355 -0.556 -6.146 1.00 90.44 94 ILE A N 1
ATOM 749 C CA . ILE A 1 94 ? -3.452 -1.393 -6.609 1.00 90.44 94 ILE A CA 1
ATOM 750 C C . ILE A 1 94 ? -4.127 -1.976 -5.375 1.00 90.44 94 ILE A C 1
ATOM 752 O O . ILE A 1 94 ? -3.501 -2.661 -4.561 1.00 90.44 94 ILE A O 1
ATOM 756 N N . VAL A 1 95 ? -5.419 -1.703 -5.240 1.00 91.81 95 VAL A N 1
ATOM 757 C CA . VAL A 1 95 ? -6.257 -2.224 -4.154 1.00 91.81 95 VAL A CA 1
ATOM 758 C C . VAL A 1 95 ? -7.371 -3.081 -4.748 1.00 91.81 95 VAL A C 1
ATOM 760 O O . VAL A 1 95 ? -7.659 -2.965 -5.934 1.00 91.81 95 VAL A O 1
ATOM 763 N N . PRO A 1 96 ? -8.018 -3.967 -3.986 1.00 89.38 96 PRO A N 1
ATOM 764 C CA . PRO A 1 96 ? -9.137 -4.735 -4.507 1.00 89.38 96 PRO A CA 1
ATOM 765 C C . PRO A 1 96 ? -10.420 -3.882 -4.606 1.00 89.38 96 PRO A C 1
ATOM 767 O O . PRO A 1 96 ? -10.630 -2.957 -3.826 1.00 89.38 96 PRO A O 1
ATOM 770 N N . ASP A 1 97 ? -11.302 -4.213 -5.562 1.00 86.81 97 ASP A N 1
ATOM 771 C CA . ASP A 1 97 ? -12.547 -3.473 -5.888 1.00 86.81 97 ASP A CA 1
ATOM 772 C C . ASP A 1 97 ? -13.499 -3.293 -4.690 1.00 86.81 97 ASP A C 1
ATOM 774 O O . ASP A 1 97 ? -14.284 -2.349 -4.643 1.00 86.81 97 ASP A O 1
ATOM 778 N N . ASN A 1 98 ? -13.450 -4.208 -3.723 1.00 87.00 98 ASN A N 1
ATOM 779 C CA . ASN A 1 98 ? -14.263 -4.176 -2.510 1.00 87.00 98 ASN A CA 1
ATOM 780 C C . ASN A 1 98 ? -13.624 -3.378 -1.359 1.00 87.00 98 ASN A C 1
ATOM 782 O O . ASN A 1 98 ? -14.261 -3.259 -0.315 1.00 87.00 98 ASN A O 1
ATOM 786 N N . HIS A 1 99 ? -12.409 -2.851 -1.549 1.00 89.56 99 HIS A N 1
ATOM 787 C CA . HIS A 1 99 ? -11.679 -2.043 -0.571 1.00 89.56 99 HIS A CA 1
ATOM 788 C C . HIS A 1 99 ? -11.101 -0.730 -1.154 1.00 89.56 99 HIS A C 1
ATOM 790 O O . HIS A 1 99 ? -9.920 -0.428 -0.943 1.00 89.56 99 HIS A O 1
ATOM 796 N N . PRO A 1 100 ? -11.887 0.079 -1.896 1.00 89.81 100 PRO A N 1
ATOM 797 C CA . PRO A 1 100 ? -11.398 1.328 -2.485 1.00 89.81 100 PRO A CA 1
ATOM 798 C C . PRO A 1 100 ? -10.997 2.367 -1.428 1.00 89.81 100 PRO A C 1
ATOM 800 O O . PRO A 1 100 ? -10.188 3.248 -1.709 1.00 89.81 100 PRO A O 1
ATOM 803 N N . GLU A 1 101 ? -11.518 2.262 -0.201 1.00 92.38 101 GLU A N 1
ATOM 804 C CA . GLU A 1 101 ? -11.205 3.173 0.902 1.00 92.38 101 GLU A CA 1
ATOM 805 C C . GLU A 1 101 ? -9.719 3.155 1.304 1.00 92.38 101 GLU A C 1
ATOM 807 O O . GLU A 1 101 ? -9.221 4.136 1.853 1.00 92.38 101 GLU A O 1
ATOM 812 N N . ILE A 1 102 ? -8.993 2.075 0.983 1.00 92.19 102 ILE A N 1
ATOM 813 C CA . ILE A 1 102 ? -7.557 1.943 1.268 1.00 92.19 102 ILE A CA 1
ATOM 814 C C . ILE A 1 102 ? -6.754 3.041 0.564 1.00 92.19 102 ILE A C 1
ATOM 816 O O . ILE A 1 102 ? -5.793 3.544 1.138 1.00 92.19 102 ILE A O 1
ATOM 820 N N . ILE A 1 103 ? -7.153 3.453 -0.644 1.00 89.31 103 ILE A N 1
ATOM 821 C CA . ILE A 1 103 ? -6.465 4.525 -1.376 1.00 89.31 103 ILE A CA 1
ATOM 822 C C . ILE A 1 103 ? -6.512 5.828 -0.568 1.00 89.31 103 ILE A C 1
ATOM 824 O O . ILE A 1 103 ? -5.479 6.454 -0.343 1.00 89.31 103 ILE A O 1
ATOM 828 N N . GLU A 1 104 ? -7.687 6.220 -0.077 1.00 89.88 104 GLU A N 1
ATOM 829 C CA . GLU A 1 104 ? -7.859 7.464 0.686 1.00 89.88 104 GLU A CA 1
ATOM 830 C C . GLU A 1 104 ? -7.182 7.398 2.067 1.00 89.88 104 GLU A C 1
ATOM 832 O O . GLU A 1 104 ? -6.606 8.386 2.532 1.00 89.88 104 GLU A O 1
ATOM 837 N N . GLU A 1 105 ? -7.166 6.222 2.701 1.00 93.06 105 GLU A N 1
ATOM 838 C CA . GLU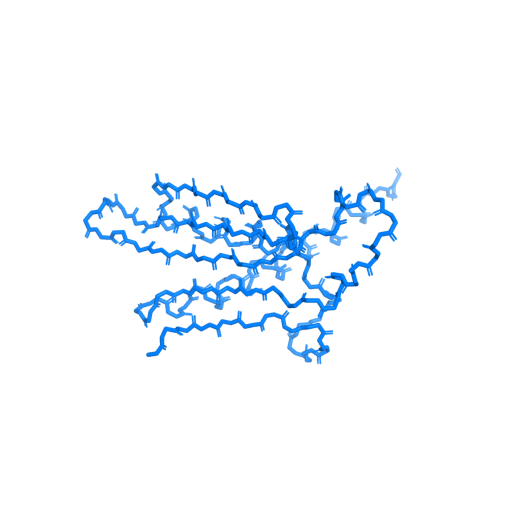 A 1 105 ? -6.406 5.988 3.936 1.00 93.06 105 GLU A CA 1
ATOM 839 C C . GLU A 1 105 ? -4.896 6.140 3.718 1.00 93.06 105 GLU A C 1
ATOM 841 O O . GLU A 1 105 ? -4.220 6.758 4.541 1.00 93.06 105 GLU A O 1
ATOM 846 N N . VAL A 1 106 ? -4.363 5.619 2.607 1.00 91.50 106 VAL A N 1
ATOM 847 C CA . VAL A 1 106 ? -2.943 5.761 2.252 1.00 91.50 106 VAL A CA 1
ATOM 848 C C . VAL A 1 106 ? -2.598 7.220 1.990 1.00 91.50 106 VAL A C 1
ATOM 850 O O . VAL A 1 106 ? -1.601 7.706 2.516 1.00 91.50 106 VAL A O 1
ATOM 853 N N . LYS A 1 107 ? -3.440 7.947 1.251 1.00 88.56 107 LYS A N 1
ATOM 854 C CA . LYS A 1 107 ? -3.267 9.388 1.004 1.00 88.56 107 LYS A CA 1
ATOM 855 C C . LYS A 1 107 ? -3.208 10.185 2.310 1.00 88.56 107 LYS A C 1
ATOM 857 O O . LYS A 1 107 ? -2.288 10.974 2.509 1.00 88.56 107 LYS A O 1
ATOM 862 N N . THR A 1 108 ? -4.128 9.903 3.231 1.00 90.00 108 THR A N 1
ATOM 863 C CA . THR A 1 108 ? -4.153 10.523 4.567 1.00 90.00 108 THR A CA 1
ATOM 864 C C . THR A 1 108 ? -2.897 10.183 5.376 1.00 90.00 108 THR A C 1
ATOM 866 O O . THR A 1 108 ? -2.324 11.031 6.059 1.00 90.00 108 THR A O 1
ATOM 869 N N . GLU A 1 109 ? -2.441 8.930 5.318 1.00 92.00 109 GLU A N 1
ATOM 870 C CA . GLU A 1 109 ? -1.240 8.491 6.030 1.00 92.00 109 GLU A CA 1
ATOM 871 C C . GLU A 1 109 ? 0.031 9.153 5.472 1.00 92.00 109 GLU A C 1
ATOM 873 O O . GLU A 1 109 ? 0.906 9.522 6.253 1.00 92.00 109 GLU A O 1
ATOM 878 N N . ILE A 1 110 ? 0.113 9.374 4.157 1.00 88.06 110 ILE A N 1
ATOM 879 C CA . ILE A 1 110 ? 1.201 10.129 3.514 1.00 88.06 110 ILE A CA 1
ATOM 880 C C . ILE A 1 110 ? 1.259 11.558 4.064 1.00 88.06 110 ILE A C 1
ATOM 882 O O . ILE A 1 110 ? 2.316 12.003 4.513 1.00 88.06 110 ILE A O 1
ATOM 886 N N . GLU A 1 111 ? 0.131 12.270 4.095 1.00 86.62 111 GLU A N 1
ATOM 887 C CA . GLU A 1 111 ? 0.065 13.625 4.660 1.00 86.62 111 GLU A CA 1
ATOM 888 C C . GLU A 1 111 ? 0.524 13.645 6.123 1.00 86.62 111 GLU A C 1
ATOM 890 O O . GLU A 1 111 ? 1.379 14.450 6.499 1.00 86.62 111 GLU A O 1
ATOM 895 N N . ARG A 1 112 ? 0.057 12.683 6.927 1.00 88.44 112 ARG A N 1
ATOM 896 C CA . ARG A 1 112 ? 0.468 12.525 8.329 1.00 88.44 112 ARG A CA 1
ATOM 897 C C . ARG A 1 112 ? 1.980 12.312 8.474 1.00 88.44 112 ARG A C 1
ATOM 899 O O . ARG A 1 112 ? 2.598 12.880 9.378 1.00 88.44 112 ARG A O 1
ATOM 906 N N . LEU A 1 113 ? 2.586 11.482 7.621 1.00 86.31 113 LEU A N 1
ATOM 907 C CA . LEU A 1 113 ? 4.032 11.228 7.623 1.00 86.31 113 LEU A CA 1
ATOM 908 C C . LEU A 1 113 ? 4.821 12.492 7.254 1.00 86.31 113 LEU A C 1
ATOM 910 O O . LEU A 1 113 ? 5.810 12.816 7.919 1.00 86.31 113 LEU A O 1
ATOM 914 N N . ARG A 1 114 ? 4.355 13.249 6.256 1.00 83.44 114 ARG A N 1
ATOM 915 C CA . ARG A 1 114 ? 4.955 14.531 5.849 1.00 83.44 114 ARG A CA 1
ATOM 916 C C . ARG A 1 114 ? 4.890 15.565 6.963 1.00 83.44 114 ARG A C 1
ATOM 918 O O . ARG A 1 114 ? 5.890 16.225 7.247 1.00 83.44 114 ARG A O 1
ATOM 925 N N . GLU A 1 115 ? 3.742 15.697 7.622 1.00 83.00 115 GLU A N 1
ATOM 926 C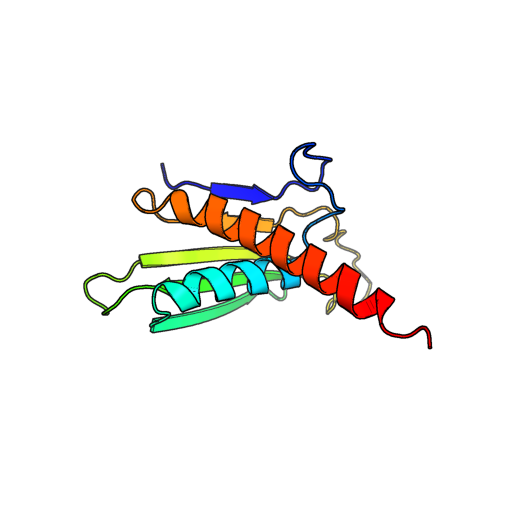 CA . GLU A 1 115 ? 3.585 16.580 8.779 1.00 83.00 115 GLU A CA 1
ATOM 927 C C . GLU A 1 115 ? 4.535 16.189 9.913 1.00 83.00 115 GLU A C 1
ATOM 929 O O . GLU A 1 115 ? 5.282 17.036 10.406 1.00 83.00 115 GLU A O 1
ATOM 934 N N . ALA A 1 116 ? 4.589 14.905 10.277 1.00 81.06 116 ALA A N 1
ATOM 935 C CA . ALA A 1 116 ? 5.507 14.411 11.302 1.00 81.06 116 ALA A CA 1
ATOM 936 C C . ALA A 1 116 ? 6.979 14.721 10.965 1.00 81.06 116 ALA A C 1
ATOM 938 O O . ALA A 1 116 ? 7.746 15.125 11.843 1.00 81.06 116 ALA A O 1
ATOM 939 N N . SER A 1 117 ? 7.363 14.610 9.690 1.00 75.75 117 SER A N 1
ATOM 940 C CA . SER A 1 117 ? 8.709 14.962 9.229 1.00 75.75 117 SER A CA 1
ATOM 941 C C . SER A 1 117 ? 9.015 16.459 9.366 1.00 75.75 117 SER A C 1
ATOM 943 O O . SER A 1 117 ? 10.142 16.811 9.718 1.00 75.75 117 SER A O 1
ATOM 945 N N . LYS A 1 118 ? 8.037 17.349 9.134 1.00 73.44 118 LYS A N 1
ATOM 946 C CA . LYS A 1 118 ? 8.196 18.807 9.325 1.00 73.44 118 LYS A CA 1
ATOM 947 C C . LYS A 1 118 ? 8.431 19.168 10.798 1.00 73.44 118 LYS A C 1
ATOM 949 O O . LYS A 1 118 ? 9.237 20.045 11.098 1.00 73.44 118 LYS A O 1
ATOM 954 N N . PHE A 1 119 ? 7.766 18.483 11.730 1.00 61.28 119 PHE A N 1
ATOM 955 C CA . PHE A 1 119 ? 7.964 18.713 13.167 1.00 61.28 119 PHE A CA 1
ATOM 956 C C . PHE A 1 119 ? 9.301 18.162 13.679 1.00 61.28 119 PHE A C 1
ATOM 958 O O . PHE A 1 119 ? 9.905 18.753 14.575 1.00 61.28 119 PHE A O 1
ATOM 965 N N . SER A 1 120 ? 9.800 17.071 13.091 1.00 57.50 120 SER A N 1
ATOM 966 C CA . SER A 1 120 ? 11.082 16.480 13.486 1.00 57.50 120 SER A CA 1
ATOM 967 C C . SER A 1 120 ? 12.289 17.369 13.161 1.00 57.50 120 SER A C 1
ATOM 969 O O . SER A 1 120 ? 13.276 17.331 13.892 1.00 57.50 120 SER A O 1
ATOM 971 N N . THR A 1 121 ? 12.238 18.178 12.099 1.00 55.34 121 THR A N 1
ATOM 972 C CA . THR A 1 121 ? 13.328 19.099 11.720 1.00 55.34 121 THR A CA 1
ATOM 973 C C . THR A 1 121 ? 13.279 20.437 12.461 1.00 55.34 121 THR A C 1
ATOM 975 O O . THR A 1 121 ? 14.314 21.077 12.634 1.00 55.34 121 THR A O 1
ATOM 978 N N . ALA A 1 122 ? 12.111 20.842 12.969 1.00 54.34 122 ALA A N 1
ATOM 979 C CA . ALA A 1 122 ? 11.960 22.055 13.776 1.00 54.34 122 ALA A CA 1
ATOM 980 C C . ALA A 1 122 ? 12.555 21.930 15.195 1.00 54.34 122 ALA A C 1
ATOM 982 O O . ALA A 1 122 ? 12.828 22.937 15.843 1.00 54.34 122 ALA A O 1
ATOM 983 N N . SER A 1 123 ? 12.784 20.706 15.685 1.00 46.12 123 SER A N 1
ATOM 984 C CA . SER A 1 123 ? 13.192 20.456 17.074 1.00 46.12 123 SER A CA 1
ATOM 985 C C . SER A 1 123 ? 14.712 20.461 17.320 1.00 46.12 123 SER A C 1
ATOM 987 O O . SER A 1 123 ? 15.137 20.182 18.439 1.00 46.12 123 SER A O 1
ATOM 989 N N . SER A 1 124 ? 15.541 20.774 16.315 1.00 46.16 124 SER A N 1
ATOM 990 C CA . SER A 1 124 ? 17.014 20.816 16.441 1.00 46.16 124 SER A CA 1
ATOM 991 C C . SER A 1 124 ? 17.607 22.224 16.603 1.00 46.16 124 SER A C 1
ATOM 993 O O . SER A 1 124 ? 18.822 22.383 16.512 1.00 46.16 124 SER A O 1
ATOM 995 N N . GLN A 1 125 ? 16.789 23.248 16.860 1.00 45.28 125 GLN A N 1
ATOM 996 C CA . GLN A 1 125 ? 17.258 24.600 17.189 1.00 45.28 125 GLN A CA 1
ATOM 997 C C . GLN A 1 125 ? 16.898 24.982 18.631 1.00 45.28 125 GLN A C 1
ATOM 999 O O . GLN A 1 125 ? 15.969 25.751 18.854 1.00 45.28 125 GLN A O 1
ATOM 1004 N N . THR A 1 126 ? 17.653 24.473 19.606 1.00 43.66 126 THR A N 1
ATOM 1005 C CA . THR A 1 126 ? 17.818 25.097 20.936 1.00 43.66 126 THR A CA 1
ATOM 1006 C C . THR A 1 126 ? 19.202 24.804 21.475 1.00 43.66 126 THR A C 1
ATOM 1008 O O . THR A 1 126 ? 19.571 23.608 21.446 1.00 43.66 126 THR A O 1
#